Protein AF-A0A9E5QUX0-F1 (afdb_monomer_lite)

Sequence (170 aa):
MNGLIMKHKLLKISNLALCVFVLFPCGLRAQISEGGQPFSWTLPTELRQAQKAALEATRVFLSPPDISVLLQRDAAEGRQNRFAEAIPIQLNLHNAGNWLSLPNGDRLWQLHLIAQKAQSLRPLFDSFDLPTGAKFLPIPRINQYIEVPLRKKTIFTPGVLPLIPCRGMN

Secondary structure (DSSP, 8-state):
-HHHHHHHHHHHHHHHHHHHHHT------PPP------HHHHS-HHHHHHHHHHHHHTEEEEPPP-HHHHHHHHHHTT--------------TTTSSEEEE-TTS-EEEEEEEEETT-S------S---PPTT-EE--EE---S-----SSS------EEEEEE------

Radius of gyration: 26.81 Å; chains: 1; bounding box: 47×90×52 Å

pLDDT: mean 72.8, std 18.02, range [28.61, 91.81]

Structure (mmCIF, N/CA/C/O backbone):
data_AF-A0A9E5QUX0-F1
#
_entry.id   AF-A0A9E5QUX0-F1
#
loop_
_atom_site.group_PDB
_atom_site.id
_atom_site.type_symbol
_atom_site.label_atom_id
_atom_site.label_alt_id
_atom_site.label_comp_id
_atom_site.label_asym_id
_atom_site.label_entity_id
_atom_site.label_seq_id
_atom_site.pdbx_PDB_ins_code
_atom_site.Cartn_x
_atom_site.Cartn_y
_atom_site.Cartn_z
_atom_site.occupancy
_atom_site.B_iso_or_equiv
_atom_site.auth_seq_id
_atom_site.auth_comp_id
_atom_site.auth_asym_id
_atom_site.auth_atom_id
_atom_site.pdbx_PDB_model_num
ATOM 1 N N . MET A 1 1 ? -6.491 77.085 -5.590 1.00 58.03 1 MET A N 1
ATOM 2 C CA . MET A 1 1 ? -6.615 76.268 -4.354 1.00 58.03 1 MET A CA 1
ATOM 3 C C . MET A 1 1 ? -7.523 75.035 -4.501 1.00 58.03 1 MET A C 1
ATOM 5 O O . MET A 1 1 ? -7.237 74.027 -3.871 1.00 58.03 1 MET A O 1
ATOM 9 N N . ASN A 1 2 ? -8.537 75.033 -5.378 1.00 62.00 2 ASN A N 1
ATOM 10 C CA . ASN A 1 2 ? -9.516 73.929 -5.472 1.00 62.00 2 ASN A CA 1
ATOM 11 C C . ASN A 1 2 ? -8.998 72.625 -6.128 1.00 62.00 2 ASN A C 1
ATOM 13 O O . ASN A 1 2 ? -9.469 71.540 -5.796 1.00 62.00 2 ASN A O 1
ATOM 17 N N . GLY A 1 3 ? -7.997 72.698 -7.016 1.00 64.75 3 GLY A N 1
ATOM 18 C CA . GLY A 1 3 ? -7.454 71.523 -7.721 1.00 64.75 3 GLY A CA 1
ATOM 19 C C . GLY A 1 3 ? -6.646 70.554 -6.844 1.00 64.75 3 GLY A C 1
ATOM 20 O O . GLY A 1 3 ? -6.684 69.345 -7.058 1.00 64.75 3 GLY A O 1
ATOM 21 N N . LEU A 1 4 ? -5.953 71.064 -5.822 1.00 65.44 4 LEU A N 1
ATOM 22 C CA . LEU A 1 4 ? -5.140 70.252 -4.901 1.00 65.44 4 LEU A CA 1
ATOM 23 C C . LEU A 1 4 ? -6.020 69.452 -3.922 1.00 65.44 4 LEU A C 1
ATOM 25 O O . LEU A 1 4 ? -5.736 68.295 -3.619 1.00 65.44 4 LEU A O 1
ATOM 29 N N . ILE A 1 5 ? -7.149 70.038 -3.511 1.00 67.94 5 ILE A N 1
ATOM 30 C CA . ILE A 1 5 ? -8.149 69.407 -2.639 1.00 67.94 5 ILE A CA 1
ATOM 31 C C . ILE A 1 5 ? -8.871 68.261 -3.372 1.00 67.94 5 ILE A C 1
ATOM 33 O O . ILE A 1 5 ? -9.106 67.207 -2.779 1.00 67.94 5 ILE A O 1
ATOM 37 N N . MET A 1 6 ? -9.169 68.417 -4.669 1.00 67.56 6 MET A N 1
ATOM 38 C CA . MET A 1 6 ? -9.767 67.348 -5.486 1.00 67.56 6 MET A CA 1
ATOM 39 C C . MET A 1 6 ? -8.838 66.139 -5.655 1.00 67.56 6 MET A C 1
ATOM 41 O O . MET A 1 6 ? -9.288 65.009 -5.475 1.00 67.56 6 MET A O 1
ATOM 45 N N . LYS A 1 7 ? -7.539 66.353 -5.912 1.00 71.56 7 LYS A N 1
ATOM 46 C CA . LYS A 1 7 ? -6.555 65.258 -6.033 1.00 71.56 7 LYS A CA 1
ATOM 47 C C . LYS A 1 7 ? -6.415 64.452 -4.738 1.00 71.56 7 LYS A C 1
ATOM 49 O O . LYS A 1 7 ? -6.379 63.227 -4.788 1.00 71.56 7 LYS A O 1
ATOM 54 N N . HIS A 1 8 ? -6.422 65.113 -3.578 1.00 69.56 8 HIS A N 1
ATOM 55 C CA . HIS A 1 8 ? -6.397 64.426 -2.281 1.00 69.56 8 HIS A CA 1
ATOM 56 C C . HIS A 1 8 ? -7.658 63.596 -2.010 1.00 69.56 8 HIS A C 1
ATOM 58 O O . HIS A 1 8 ? -7.558 62.518 -1.426 1.00 69.56 8 HIS A O 1
ATOM 64 N N . LYS A 1 9 ? -8.841 64.069 -2.425 1.00 72.88 9 LYS A N 1
ATOM 65 C CA . LYS A 1 9 ? -10.091 63.300 -2.301 1.00 72.88 9 LYS A CA 1
ATOM 66 C C . LYS A 1 9 ? -10.100 62.089 -3.238 1.00 72.88 9 LYS A C 1
ATOM 68 O O . LYS A 1 9 ? -10.434 60.998 -2.791 1.00 72.88 9 LYS A O 1
ATOM 73 N N . LEU A 1 10 ? -9.653 62.257 -4.484 1.00 72.44 10 LEU A N 1
ATOM 74 C CA . LEU A 1 10 ? -9.512 61.170 -5.461 1.00 72.44 10 LEU A CA 1
ATOM 75 C C . LEU A 1 10 ? -8.515 60.100 -4.994 1.00 72.44 10 LEU A C 1
ATOM 77 O O . LEU A 1 10 ? -8.819 58.914 -5.073 1.00 72.44 10 LEU A O 1
ATOM 81 N N . LEU A 1 11 ? -7.374 60.504 -4.423 1.00 76.12 11 LEU A N 1
ATOM 82 C CA . LEU A 1 11 ? -6.384 59.574 -3.871 1.00 76.12 11 LEU A CA 1
ATOM 83 C C . LEU A 1 11 ? -6.941 58.786 -2.673 1.00 76.12 11 LEU A C 1
ATOM 85 O O . LEU A 1 11 ? -6.722 57.585 -2.567 1.00 76.12 11 LEU A O 1
ATOM 89 N N . LYS A 1 12 ? -7.715 59.435 -1.792 1.00 76.88 12 LYS A N 1
ATOM 90 C CA . LYS A 1 12 ? -8.369 58.762 -0.656 1.00 76.88 12 LYS A CA 1
ATOM 91 C C . LYS A 1 12 ? -9.453 57.781 -1.105 1.00 76.88 12 LYS A C 1
ATOM 93 O O . LYS A 1 12 ? -9.531 56.695 -0.544 1.00 76.88 12 LYS A O 1
ATOM 98 N N . ILE A 1 13 ? -10.252 58.134 -2.114 1.00 80.44 13 ILE A N 1
ATOM 99 C CA . ILE A 1 13 ? -11.273 57.243 -2.690 1.00 80.44 13 ILE A CA 1
ATOM 100 C C . ILE A 1 13 ? -10.608 56.050 -3.387 1.00 80.44 13 ILE A C 1
ATOM 102 O O . ILE A 1 13 ? -11.038 54.919 -3.189 1.00 80.44 13 ILE A O 1
ATOM 106 N N . SER A 1 14 ? -9.519 56.281 -4.127 1.00 78.75 14 SER A N 1
ATOM 107 C CA . SER A 1 14 ? -8.721 55.219 -4.752 1.00 78.75 14 SER A CA 1
ATOM 108 C C . SER A 1 14 ? -8.113 54.273 -3.714 1.00 78.75 14 SER A C 1
ATOM 110 O O . SER A 1 14 ? -8.181 53.059 -3.880 1.00 78.75 14 SER A O 1
ATOM 112 N N . ASN A 1 15 ? -7.557 54.808 -2.623 1.00 77.94 15 ASN A N 1
ATOM 113 C CA . ASN A 1 15 ? -7.003 53.994 -1.540 1.00 77.94 15 ASN A CA 1
ATOM 114 C C . ASN A 1 15 ? -8.098 53.216 -0.799 1.00 77.94 15 ASN A C 1
ATOM 116 O O . ASN A 1 15 ? -7.885 52.063 -0.441 1.00 77.94 15 ASN A O 1
ATOM 120 N N . LEU A 1 16 ? -9.281 53.808 -0.607 1.00 80.56 16 LEU A N 1
ATOM 121 C CA . LEU A 1 16 ? -10.420 53.121 -0.001 1.00 80.56 16 LEU A CA 1
ATOM 122 C C . LEU A 1 16 ? -10.937 51.989 -0.903 1.00 80.56 16 LEU A C 1
ATOM 124 O O . LEU A 1 16 ? -11.183 50.891 -0.412 1.00 80.56 16 LEU A O 1
ATOM 128 N N . ALA A 1 17 ? -11.035 52.221 -2.215 1.00 82.12 17 ALA A N 1
ATOM 129 C CA . ALA A 1 17 ? -11.414 51.200 -3.190 1.00 82.12 17 ALA A CA 1
ATOM 130 C C . ALA A 1 17 ? -10.391 50.052 -3.249 1.00 82.12 17 ALA A C 1
ATOM 132 O O . ALA A 1 17 ? -10.777 48.885 -3.289 1.00 82.12 17 ALA A O 1
ATOM 133 N N . LEU A 1 18 ? -9.093 50.370 -3.172 1.00 79.44 18 LEU A N 1
ATOM 134 C CA . LEU A 1 18 ? -8.024 49.376 -3.093 1.00 79.44 18 LEU A CA 1
ATOM 135 C C . LEU A 1 18 ? -8.117 48.545 -1.802 1.00 79.44 18 LEU A C 1
ATOM 137 O O . LEU A 1 18 ? -8.006 47.324 -1.861 1.00 79.44 18 LEU A O 1
ATOM 141 N N . CYS A 1 19 ? -8.390 49.172 -0.653 1.00 79.31 19 CYS A N 1
ATOM 142 C CA . CYS A 1 19 ? -8.604 48.455 0.607 1.00 79.31 19 CYS A CA 1
ATOM 143 C C . CYS A 1 19 ? -9.816 47.516 0.540 1.00 79.31 19 CYS A C 1
ATOM 145 O O . CYS A 1 19 ? -9.734 46.388 1.016 1.00 79.31 19 CYS A O 1
ATOM 147 N N . VAL A 1 20 ? -10.921 47.941 -0.079 1.00 78.00 20 VAL A N 1
ATOM 148 C CA . VAL A 1 20 ? -12.118 47.096 -0.245 1.00 78.00 20 VAL A CA 1
ATOM 149 C C . VAL A 1 20 ? -11.844 45.912 -1.181 1.00 78.00 20 VAL A C 1
ATOM 151 O O . VAL A 1 20 ? -12.302 44.808 -0.901 1.00 78.00 20 VAL A O 1
ATOM 154 N N . PHE A 1 21 ? -11.048 46.102 -2.237 1.00 76.62 21 PHE A N 1
ATOM 155 C CA . PHE A 1 21 ? -10.639 45.024 -3.146 1.00 76.62 21 PHE A CA 1
ATOM 156 C C . PHE A 1 21 ? -9.698 44.007 -2.477 1.00 76.62 21 PHE A C 1
ATOM 158 O O . PHE A 1 21 ? -9.843 42.804 -2.678 1.00 76.62 21 PHE A O 1
ATOM 165 N N . VAL A 1 22 ? -8.768 44.469 -1.633 1.00 76.88 22 VAL A N 1
ATOM 166 C CA . VAL A 1 22 ? -7.856 43.596 -0.868 1.00 76.88 22 VAL A CA 1
ATOM 167 C C . VAL A 1 22 ? -8.590 42.829 0.242 1.00 76.88 22 VAL A C 1
ATOM 169 O O . VAL A 1 22 ? -8.204 41.712 0.578 1.00 76.88 22 VAL A O 1
ATOM 172 N N . LEU A 1 23 ? -9.666 43.395 0.794 1.00 71.88 23 LEU A N 1
ATOM 173 C CA . LEU A 1 23 ? -10.446 42.809 1.890 1.00 71.88 23 LEU A CA 1
ATOM 174 C C . LEU A 1 23 ? -11.650 41.974 1.424 1.00 71.88 23 LEU A C 1
ATOM 176 O O . LEU A 1 23 ? -12.516 41.670 2.244 1.00 71.88 23 LEU A O 1
ATOM 180 N N . PHE A 1 24 ? -11.715 41.561 0.152 1.00 71.94 24 PHE A N 1
ATOM 181 C CA . PHE A 1 24 ? -12.793 40.709 -0.368 1.00 71.94 24 PHE A CA 1
ATOM 182 C C . PHE A 1 24 ? -12.368 39.232 -0.545 1.00 71.94 24 PHE A C 1
ATOM 184 O O . PHE A 1 24 ? -12.267 38.752 -1.675 1.00 71.94 24 PHE A O 1
ATOM 191 N N . PRO A 1 25 ? -12.133 38.446 0.530 1.00 67.81 25 PRO A N 1
ATOM 192 C CA . PRO A 1 25 ? -11.906 37.011 0.419 1.00 67.81 25 PRO A CA 1
ATOM 193 C C . PRO A 1 25 ? -13.255 36.272 0.405 1.00 67.81 25 PRO A C 1
ATOM 195 O O . PRO A 1 25 ? -13.593 35.549 1.341 1.00 67.81 25 PRO A O 1
ATOM 198 N N . CYS A 1 26 ? -14.072 36.461 -0.633 1.00 63.84 26 CYS A N 1
ATOM 199 C CA . CYS A 1 26 ? -15.328 35.720 -0.753 1.00 63.84 26 CYS A CA 1
ATOM 200 C C . CYS A 1 26 ? -15.081 34.404 -1.508 1.00 63.84 26 CYS A C 1
ATOM 202 O O . CYS A 1 26 ? -14.942 34.397 -2.728 1.00 63.84 26 CYS A O 1
ATOM 204 N N . GLY A 1 27 ? -15.006 33.287 -0.777 1.00 66.69 27 GLY A N 1
ATOM 205 C CA . GLY A 1 27 ? -15.118 31.948 -1.373 1.00 66.69 27 GLY A CA 1
ATOM 206 C C . GLY A 1 27 ? -13.851 31.093 -1.444 1.00 66.69 27 GLY A C 1
ATOM 207 O O . GLY A 1 27 ? -13.861 30.084 -2.148 1.00 66.69 27 GLY A O 1
ATOM 208 N N . LEU A 1 28 ? -12.783 31.414 -0.706 1.00 69.94 28 LEU A N 1
ATOM 209 C CA . LEU A 1 28 ? -11.637 30.503 -0.590 1.00 69.94 28 LEU A CA 1
ATOM 210 C C . LEU A 1 28 ? -12.029 29.271 0.237 1.00 69.94 28 LEU A C 1
ATOM 212 O O . LEU A 1 28 ? -11.895 29.240 1.459 1.00 69.94 28 LEU A O 1
ATOM 216 N N . ARG A 1 29 ? -12.521 28.230 -0.437 1.00 75.81 29 ARG A N 1
ATOM 217 C CA . ARG A 1 29 ? -12.570 26.888 0.140 1.00 75.81 29 ARG A CA 1
ATOM 218 C C . ARG A 1 29 ? -11.140 26.365 0.212 1.00 75.81 29 ARG A C 1
ATOM 220 O O . ARG A 1 29 ? -10.559 25.997 -0.804 1.00 75.81 29 ARG A O 1
ATOM 227 N N . ALA A 1 30 ? -10.567 26.372 1.411 1.00 77.06 30 ALA A N 1
ATOM 228 C CA . ALA A 1 30 ? -9.346 25.629 1.674 1.00 77.06 30 ALA A CA 1
ATOM 229 C C . ALA A 1 30 ? -9.600 24.133 1.435 1.00 77.06 30 ALA A C 1
ATOM 231 O O . ALA A 1 30 ? -10.721 23.644 1.607 1.00 77.06 30 ALA A O 1
ATOM 232 N N . GLN A 1 31 ? -8.558 23.409 1.029 1.00 70.75 31 GLN A N 1
ATOM 233 C CA . GLN A 1 31 ? -8.630 21.960 0.891 1.00 70.75 31 GLN A CA 1
ATOM 234 C C . GLN A 1 31 ? -9.036 21.341 2.237 1.00 70.75 31 GLN A C 1
ATOM 236 O O . GLN A 1 31 ? -8.398 21.604 3.257 1.00 70.75 31 GLN A O 1
ATOM 241 N N . ILE A 1 32 ? -10.094 20.523 2.236 1.00 72.19 32 ILE A N 1
ATOM 242 C CA . ILE A 1 32 ? -10.502 19.750 3.413 1.00 72.19 32 ILE A CA 1
ATOM 243 C C . ILE A 1 32 ? -9.363 18.781 3.742 1.00 72.19 32 ILE A C 1
ATOM 245 O O . ILE A 1 32 ? -8.965 17.972 2.903 1.00 72.19 32 ILE A O 1
ATOM 249 N N . SER A 1 33 ? -8.823 18.888 4.954 1.00 75.94 33 SER A N 1
ATOM 250 C CA . SER A 1 33 ? -7.889 17.907 5.499 1.00 75.94 33 SER A CA 1
ATOM 251 C C . SER A 1 33 ? -8.682 16.910 6.334 1.00 75.94 33 SER A C 1
ATOM 253 O O . SER A 1 33 ? -9.193 17.264 7.393 1.00 75.94 33 SER A O 1
ATOM 255 N N . GLU A 1 34 ? -8.780 15.667 5.863 1.00 68.00 34 GLU A N 1
ATOM 256 C CA . GLU A 1 34 ? -9.495 14.580 6.555 1.00 68.00 34 GLU A CA 1
ATOM 257 C C . GLU A 1 34 ? -8.755 14.063 7.805 1.00 68.00 34 GLU A C 1
ATOM 259 O O . GLU A 1 34 ? -9.289 13.252 8.563 1.00 68.00 34 GLU A O 1
ATOM 264 N N . GLY A 1 35 ? -7.539 14.566 8.065 1.00 68.94 35 GLY A N 1
ATOM 265 C CA . GLY A 1 35 ? -6.751 14.250 9.254 1.00 68.94 35 GLY A CA 1
ATOM 266 C C . GLY A 1 35 ? -6.672 12.747 9.557 1.00 68.94 35 GLY A C 1
ATOM 267 O O . GLY A 1 35 ? -6.687 11.899 8.667 1.00 68.94 35 GLY A O 1
ATOM 268 N N . GLY A 1 36 ? -6.590 12.420 10.846 1.00 69.75 36 GLY A N 1
ATOM 269 C CA . GLY A 1 36 ? -6.629 11.044 11.335 1.00 69.75 36 GLY A CA 1
ATOM 270 C C . GLY A 1 36 ? -5.254 10.450 11.636 1.00 69.75 36 GLY A C 1
ATOM 271 O O . GLY A 1 36 ? -4.260 10.707 10.962 1.00 69.75 36 GLY A O 1
ATOM 272 N N . GLN A 1 37 ? -5.208 9.642 12.693 1.00 75.25 37 GLN A N 1
ATOM 273 C CA . GLN A 1 37 ? -4.053 8.822 13.033 1.00 75.25 37 GLN A CA 1
ATOM 274 C C . GLN A 1 37 ? -4.335 7.368 12.653 1.00 75.25 37 GLN A C 1
ATOM 276 O O . GLN A 1 37 ? -5.484 6.921 12.736 1.00 75.25 37 GLN A O 1
ATOM 281 N N . PRO A 1 38 ? -3.304 6.604 12.272 1.00 76.69 38 PRO A N 1
ATOM 282 C CA . PRO A 1 38 ? -3.403 5.165 12.144 1.00 76.69 38 PRO A CA 1
ATOM 283 C C . PRO A 1 38 ? -4.054 4.502 13.347 1.00 76.69 38 PRO A C 1
ATOM 285 O O . PRO A 1 38 ? -3.573 4.621 14.473 1.00 76.69 38 PRO A O 1
ATOM 288 N N . PHE A 1 39 ? -5.079 3.696 13.089 1.00 77.56 39 PHE A N 1
ATOM 289 C CA . PHE A 1 39 ? -5.735 2.915 14.135 1.00 77.56 39 PHE A CA 1
ATOM 290 C C . PHE A 1 39 ? -4.762 1.971 14.856 1.00 77.56 39 PHE A C 1
ATOM 292 O O . PHE A 1 39 ? -4.884 1.715 16.046 1.00 77.56 39 PHE A O 1
ATOM 299 N N . SER A 1 40 ? -3.709 1.518 14.169 1.00 74.44 40 SER A N 1
ATOM 300 C CA . SER A 1 40 ? -2.633 0.737 14.783 1.00 74.44 40 SER A CA 1
ATOM 301 C C . SER A 1 40 ? -1.956 1.426 15.976 1.00 74.44 40 SER A C 1
ATOM 303 O O . SER A 1 40 ? -1.395 0.744 16.830 1.00 74.44 40 SER A O 1
ATOM 305 N N . TRP A 1 41 ? -1.963 2.762 16.039 1.00 79.00 41 TRP A N 1
ATOM 306 C CA . TRP A 1 41 ? -1.304 3.516 17.112 1.00 79.00 41 TRP A CA 1
ATOM 307 C C . TRP A 1 41 ? -2.131 3.557 18.397 1.00 79.00 41 TRP A C 1
ATOM 309 O O . TRP A 1 41 ? -1.562 3.682 19.480 1.00 79.00 41 TRP A O 1
ATOM 319 N N . THR A 1 42 ? -3.449 3.391 18.292 1.00 83.38 42 THR A N 1
ATOM 320 C CA . THR A 1 42 ? -4.374 3.403 19.431 1.00 83.38 42 THR A CA 1
ATOM 321 C C . THR A 1 42 ? -4.645 2.008 19.997 1.00 83.38 42 THR A C 1
ATOM 323 O O . THR A 1 42 ? -5.344 1.884 20.999 1.00 83.38 42 THR A O 1
ATOM 326 N N . LEU A 1 43 ? -4.076 0.951 19.401 1.00 84.81 43 LEU A N 1
ATOM 327 C CA . LEU A 1 43 ? -4.263 -0.422 19.873 1.00 84.81 43 LEU A CA 1
ATOM 328 C C . LEU A 1 43 ? -3.697 -0.631 21.289 1.00 84.81 43 LEU A C 1
ATOM 330 O O . LEU A 1 43 ? -2.593 -0.140 21.570 1.00 84.81 43 LEU A O 1
ATOM 334 N N . PRO A 1 44 ? -4.380 -1.424 22.141 1.00 87.25 44 PRO A N 1
ATOM 335 C CA . PRO A 1 44 ? -3.827 -1.934 23.394 1.00 87.25 44 PRO A CA 1
ATOM 336 C C . PRO A 1 44 ? -2.483 -2.643 23.190 1.00 87.25 44 PRO A C 1
ATOM 338 O O . PRO A 1 44 ? -2.224 -3.212 22.127 1.00 87.25 44 PRO A O 1
ATOM 341 N N . THR A 1 45 ? -1.629 -2.634 24.215 1.00 86.44 45 THR A N 1
ATOM 342 C CA . THR A 1 45 ? -0.242 -3.129 24.139 1.00 86.44 45 THR A CA 1
ATOM 343 C C . THR A 1 45 ? -0.139 -4.568 23.629 1.00 86.44 45 THR A C 1
ATOM 345 O O . THR A 1 45 ? 0.695 -4.842 22.769 1.00 86.44 45 THR A O 1
ATOM 348 N N . GLU A 1 46 ? -1.005 -5.466 24.098 1.00 84.75 46 GLU A N 1
ATOM 349 C CA . GLU A 1 46 ? -1.008 -6.881 23.699 1.00 84.75 46 GLU A CA 1
ATOM 350 C C . GL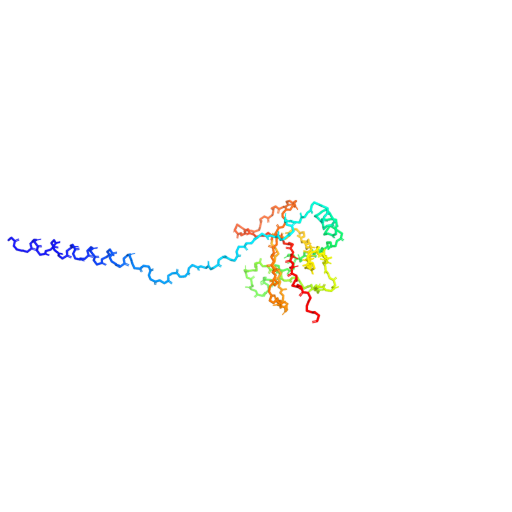U A 1 46 ? -1.325 -7.053 22.206 1.00 84.75 46 GLU A C 1
ATOM 352 O O . GLU A 1 46 ? -0.555 -7.665 21.463 1.00 84.75 46 GLU A O 1
ATOM 357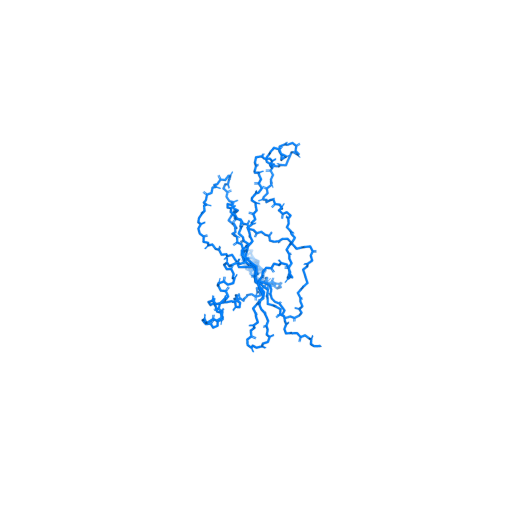 N N . LEU A 1 47 ? -2.404 -6.416 21.731 1.00 84.69 47 LEU A N 1
ATOM 358 C CA . LEU A 1 47 ? -2.782 -6.433 20.315 1.00 84.69 47 LEU A CA 1
ATOM 359 C C . LEU A 1 47 ? -1.710 -5.786 19.439 1.00 84.69 47 LEU A C 1
ATOM 361 O O . LEU A 1 47 ? -1.441 -6.269 18.343 1.00 84.69 47 LEU A O 1
ATOM 365 N N . ARG A 1 48 ? -1.051 -4.730 19.923 1.00 85.25 48 ARG A N 1
ATOM 366 C CA . ARG A 1 48 ? 0.047 -4.068 19.209 1.00 85.25 48 ARG A CA 1
ATOM 367 C C . ARG A 1 48 ? 1.273 -4.973 19.057 1.00 85.25 48 ARG A C 1
ATOM 369 O O . ARG A 1 48 ? 1.936 -4.925 18.021 1.00 85.25 48 ARG A O 1
ATOM 376 N N . GLN A 1 49 ? 1.596 -5.791 20.059 1.00 84.31 49 GLN A N 1
ATOM 377 C CA . GLN A 1 49 ? 2.700 -6.754 19.972 1.00 84.31 49 GLN A CA 1
ATOM 378 C C . GLN A 1 49 ? 2.381 -7.878 18.982 1.00 84.31 49 GLN A C 1
ATOM 380 O O . GLN A 1 49 ? 3.194 -8.143 18.093 1.00 84.31 49 GLN A O 1
ATOM 385 N N . ALA A 1 50 ? 1.185 -8.467 19.078 1.00 83.00 50 ALA A N 1
ATOM 386 C CA . ALA A 1 50 ? 0.718 -9.489 18.141 1.00 83.00 50 ALA A CA 1
ATOM 387 C C . ALA A 1 50 ? 0.680 -8.955 16.699 1.00 83.00 50 ALA A C 1
ATOM 389 O O . ALA A 1 50 ? 1.208 -9.579 15.779 1.00 83.00 50 ALA A O 1
ATOM 390 N N . GLN A 1 51 ? 0.152 -7.743 16.519 1.00 84.75 51 GLN A N 1
ATOM 391 C CA . GLN A 1 51 ? 0.161 -7.025 15.249 1.00 84.75 51 GLN A CA 1
ATOM 392 C C . GLN A 1 51 ? 1.580 -6.839 14.707 1.00 84.75 51 GLN A C 1
ATOM 394 O O . GLN A 1 51 ? 1.831 -7.107 13.533 1.00 84.75 51 GLN A O 1
ATOM 399 N N . LYS A 1 52 ? 2.513 -6.355 15.538 1.00 84.19 52 LYS A N 1
ATOM 400 C CA . LYS A 1 52 ? 3.902 -6.140 15.122 1.00 84.19 52 LYS A CA 1
ATOM 401 C C . LYS A 1 52 ? 4.527 -7.453 14.658 1.00 84.19 52 LYS A C 1
ATOM 403 O O . LYS A 1 52 ? 5.128 -7.465 13.593 1.00 84.19 52 LYS A O 1
ATOM 408 N N . ALA A 1 53 ? 4.357 -8.539 15.408 1.00 84.06 53 ALA A N 1
ATOM 409 C CA . ALA A 1 53 ? 4.879 -9.851 15.035 1.00 84.06 53 ALA A CA 1
ATOM 410 C C . ALA A 1 53 ? 4.291 -10.351 13.703 1.00 84.06 53 ALA A C 1
ATOM 412 O O . ALA A 1 53 ? 5.045 -10.751 12.816 1.00 84.06 53 ALA A O 1
ATOM 413 N N . ALA A 1 54 ? 2.971 -10.246 13.517 1.00 84.25 54 ALA A N 1
ATOM 414 C CA . ALA A 1 54 ? 2.312 -10.626 12.268 1.00 84.25 54 ALA A CA 1
ATOM 415 C C . ALA A 1 54 ? 2.832 -9.808 11.070 1.00 84.25 54 ALA A C 1
ATOM 417 O O . ALA A 1 54 ? 3.151 -10.359 10.017 1.00 84.25 54 ALA A O 1
ATOM 418 N N . LEU A 1 55 ? 2.998 -8.493 11.244 1.00 81.69 55 LEU A N 1
ATOM 419 C CA . LEU A 1 55 ? 3.492 -7.590 10.200 1.00 81.69 55 LEU A CA 1
ATOM 420 C C . LEU A 1 55 ? 4.955 -7.857 9.804 1.00 81.69 55 LEU A C 1
ATOM 422 O O . LEU A 1 55 ? 5.364 -7.565 8.679 1.00 81.69 55 LEU A O 1
ATOM 426 N N . GLU A 1 56 ? 5.763 -8.361 10.733 1.00 83.31 56 GLU A N 1
ATOM 427 C CA . GLU A 1 56 ? 7.147 -8.768 10.476 1.00 83.31 56 GLU A CA 1
ATOM 428 C C . GLU A 1 56 ? 7.203 -10.094 9.704 1.00 83.31 56 GLU A C 1
ATOM 430 O O . GLU A 1 56 ? 8.071 -10.249 8.843 1.00 83.31 56 GLU A O 1
ATOM 435 N N . ALA A 1 57 ? 6.264 -11.006 9.976 1.00 83.12 57 ALA A N 1
ATOM 436 C CA . ALA A 1 57 ? 6.177 -12.321 9.344 1.00 83.12 57 ALA A CA 1
ATOM 437 C C . ALA A 1 57 ? 5.648 -12.277 7.899 1.00 83.12 57 ALA A C 1
ATOM 439 O O . ALA A 1 57 ? 6.084 -13.067 7.068 1.00 83.12 57 ALA A O 1
ATOM 440 N N . THR A 1 58 ? 4.748 -11.347 7.565 1.00 85.25 58 THR A N 1
ATOM 441 C CA . THR A 1 58 ? 4.112 -11.270 6.231 1.00 85.25 58 THR A CA 1
ATOM 442 C C . THR A 1 58 ? 4.645 -10.127 5.369 1.00 85.25 58 THR A C 1
ATOM 444 O O . THR A 1 58 ? 3.892 -9.444 4.662 1.00 85.25 58 THR A O 1
ATOM 447 N N . ARG A 1 59 ? 5.944 -9.850 5.466 1.00 85.81 59 ARG A N 1
ATOM 448 C CA . ARG A 1 59 ? 6.592 -8.863 4.601 1.00 85.81 59 ARG A CA 1
ATOM 449 C C . ARG A 1 59 ? 6.597 -9.341 3.160 1.00 85.81 59 ARG A C 1
ATOM 451 O O . ARG A 1 59 ? 7.039 -10.449 2.873 1.00 85.81 59 ARG A O 1
ATOM 458 N N . VAL A 1 60 ? 6.199 -8.458 2.256 1.00 86.25 60 VAL A N 1
ATOM 459 C CA . VAL A 1 60 ? 6.339 -8.682 0.820 1.00 86.25 60 VAL A CA 1
ATOM 460 C C . VAL A 1 60 ? 7.525 -7.870 0.323 1.00 86.25 60 VAL A C 1
ATOM 462 O O . VAL A 1 60 ? 7.533 -6.640 0.412 1.00 86.25 60 VAL A O 1
ATOM 465 N N . PHE A 1 61 ? 8.539 -8.564 -0.185 1.00 87.62 61 PHE A N 1
ATOM 466 C CA . PHE A 1 61 ? 9.724 -7.944 -0.763 1.00 87.62 61 PHE A CA 1
ATOM 467 C C . PHE A 1 61 ? 9.496 -7.676 -2.248 1.00 87.62 61 PHE A C 1
ATOM 469 O O . PHE A 1 61 ? 9.167 -8.583 -3.008 1.00 87.62 61 PHE A O 1
ATOM 476 N N . LEU A 1 62 ? 9.675 -6.423 -2.652 1.00 83.50 62 LEU A N 1
ATOM 477 C CA . LEU A 1 62 ? 9.596 -5.994 -4.039 1.00 83.50 62 LEU A CA 1
ATOM 478 C C . LEU A 1 62 ? 10.993 -6.025 -4.655 1.00 83.50 62 LEU A C 1
ATOM 480 O O . LEU A 1 62 ? 11.938 -5.448 -4.109 1.00 83.50 62 LEU A O 1
ATOM 484 N N . SER A 1 63 ? 11.111 -6.679 -5.807 1.00 83.44 63 SER A N 1
ATOM 485 C CA . SER A 1 63 ? 12.341 -6.677 -6.590 1.00 83.44 63 SER A CA 1
ATOM 486 C C . SER A 1 63 ? 12.534 -5.303 -7.237 1.00 83.44 63 SER A C 1
ATOM 488 O O . SER A 1 63 ? 11.632 -4.838 -7.937 1.00 83.44 63 SER A O 1
ATOM 490 N N . PRO A 1 64 ? 13.677 -4.628 -7.022 1.00 81.19 64 PRO A N 1
ATOM 491 C CA . PRO A 1 64 ? 13.949 -3.370 -7.698 1.00 81.19 64 PRO A CA 1
ATOM 492 C C . PRO A 1 64 ? 14.120 -3.612 -9.208 1.00 81.19 64 PRO A C 1
ATOM 494 O O . PRO A 1 64 ? 14.694 -4.631 -9.598 1.00 81.19 64 PRO A O 1
ATOM 497 N N . PRO A 1 65 ? 13.654 -2.688 -10.064 1.00 82.31 65 PRO A N 1
ATOM 498 C CA . PRO A 1 65 ? 13.885 -2.781 -11.497 1.00 82.31 65 PRO A CA 1
ATOM 499 C C . PRO A 1 65 ? 15.361 -2.524 -11.826 1.00 82.31 65 PRO A C 1
ATOM 501 O O . PRO A 1 65 ? 16.062 -1.807 -11.105 1.00 82.31 65 PRO A O 1
ATOM 504 N N . ASP A 1 66 ? 15.826 -3.074 -12.947 1.00 87.06 66 ASP A N 1
ATOM 505 C CA . ASP A 1 66 ? 17.172 -2.803 -13.447 1.00 87.06 66 ASP A CA 1
ATOM 506 C C . ASP A 1 66 ? 17.243 -1.398 -14.059 1.00 87.06 66 ASP A C 1
ATOM 508 O O . ASP A 1 66 ? 16.740 -1.131 -15.152 1.00 87.06 66 ASP A O 1
ATOM 512 N N . ILE A 1 67 ? 17.897 -0.490 -13.337 1.00 85.50 67 ILE A N 1
ATOM 513 C CA . ILE A 1 67 ? 18.044 0.910 -13.739 1.00 85.50 67 ILE A CA 1
ATOM 514 C C . ILE A 1 67 ? 18.816 1.047 -15.056 1.00 85.50 67 ILE A C 1
ATOM 516 O O . ILE A 1 67 ? 18.515 1.947 -15.838 1.00 85.50 67 ILE A O 1
ATOM 520 N N . SER A 1 68 ? 19.783 0.167 -15.332 1.00 87.88 68 SER A N 1
ATOM 521 C CA . SER A 1 68 ? 20.581 0.245 -16.561 1.00 87.88 68 SER A CA 1
ATOM 522 C C . SER A 1 68 ? 19.724 -0.024 -17.801 1.00 87.88 68 SER A C 1
ATOM 524 O O . SER A 1 68 ? 19.771 0.741 -18.767 1.00 87.88 68 SER A O 1
ATOM 526 N N . VAL A 1 69 ? 18.849 -1.030 -17.719 1.00 89.06 69 VAL A N 1
ATOM 527 C CA . VAL A 1 69 ? 17.880 -1.370 -18.770 1.00 89.06 69 VAL A CA 1
ATOM 528 C C . VAL A 1 69 ? 16.877 -0.236 -18.972 1.00 89.06 69 VAL A C 1
ATOM 530 O O . VAL A 1 69 ? 16.566 0.121 -20.111 1.00 89.06 69 VAL A O 1
ATOM 533 N N . LEU A 1 70 ? 16.394 0.372 -17.883 1.00 86.88 70 LEU A N 1
ATOM 534 C CA . LEU A 1 70 ? 15.471 1.507 -17.964 1.00 86.88 70 LEU A CA 1
ATOM 535 C C . LEU A 1 70 ? 16.105 2.714 -18.661 1.00 86.88 70 LEU A C 1
ATOM 537 O O . LEU A 1 70 ? 15.469 3.302 -19.532 1.00 86.88 70 LEU A O 1
ATOM 541 N N . LEU A 1 71 ? 17.357 3.048 -18.335 1.00 88.44 71 LEU A N 1
ATOM 542 C CA . LEU A 1 71 ? 18.079 4.154 -18.970 1.00 88.44 71 LEU A CA 1
ATOM 543 C C . LEU A 1 71 ? 18.329 3.905 -20.462 1.00 88.44 71 LEU A C 1
ATOM 545 O O . LEU A 1 71 ? 18.210 4.830 -21.264 1.00 88.44 71 LEU A O 1
ATOM 549 N N . GLN A 1 72 ? 18.647 2.666 -20.848 1.00 90.56 72 GLN A N 1
ATOM 550 C CA . GLN A 1 72 ? 18.823 2.310 -22.256 1.00 90.56 72 GLN A CA 1
ATOM 551 C C . GLN A 1 72 ? 17.507 2.434 -23.036 1.00 90.56 72 GLN A C 1
ATOM 553 O O . GLN A 1 72 ? 17.497 3.001 -24.130 1.00 90.56 72 GLN A O 1
ATOM 558 N N . ARG A 1 73 ? 16.394 1.951 -22.465 1.00 88.00 73 ARG A N 1
ATOM 559 C CA . ARG A 1 73 ? 15.053 2.115 -23.047 1.00 88.00 73 ARG A CA 1
ATOM 560 C C . ARG A 1 73 ? 14.688 3.592 -23.180 1.00 88.00 73 ARG A C 1
ATOM 562 O O . ARG A 1 73 ? 14.241 4.015 -24.238 1.00 88.00 73 ARG A O 1
ATOM 569 N N . ASP A 1 74 ? 14.923 4.373 -22.132 1.00 89.69 74 ASP A N 1
ATOM 570 C CA . ASP A 1 74 ? 14.656 5.810 -22.113 1.00 89.69 74 ASP A CA 1
ATOM 571 C C . ASP A 1 74 ? 15.445 6.555 -23.198 1.00 89.69 74 ASP A C 1
ATOM 573 O O . ASP A 1 74 ? 14.883 7.394 -23.902 1.00 89.69 74 ASP A O 1
ATOM 577 N N . ALA A 1 75 ? 16.716 6.201 -23.405 1.00 90.19 75 ALA A N 1
ATOM 578 C CA . ALA A 1 75 ? 17.527 6.759 -24.484 1.00 90.19 75 ALA A CA 1
ATOM 579 C C . ALA A 1 75 ? 16.992 6.381 -25.878 1.00 90.19 75 ALA A C 1
ATOM 581 O O . ALA A 1 75 ? 16.948 7.237 -26.759 1.00 90.19 75 ALA A O 1
ATOM 582 N N . ALA A 1 76 ? 16.560 5.130 -26.071 1.00 91.81 76 ALA A N 1
ATOM 583 C CA . ALA A 1 76 ? 16.013 4.651 -27.342 1.00 91.81 76 ALA A CA 1
ATOM 584 C C . ALA A 1 76 ? 14.640 5.266 -27.676 1.00 91.81 76 ALA A C 1
ATOM 586 O O . ALA A 1 76 ? 14.360 5.566 -28.833 1.00 91.81 76 ALA A O 1
ATOM 587 N N . GLU A 1 77 ? 13.797 5.483 -26.665 1.00 91.44 77 GLU A N 1
ATOM 588 C CA . GLU A 1 77 ? 12.455 6.068 -26.803 1.00 91.44 77 GLU A CA 1
ATOM 589 C C . GLU A 1 77 ? 12.459 7.609 -26.733 1.00 91.44 77 GLU A C 1
ATOM 591 O O . GLU A 1 77 ? 11.406 8.239 -26.835 1.00 91.44 77 GLU A O 1
ATOM 596 N N . GLY A 1 78 ? 13.621 8.241 -26.524 1.00 88.62 78 GLY A N 1
ATOM 597 C CA . GLY A 1 78 ? 13.738 9.695 -26.354 1.00 88.62 78 GLY A CA 1
ATOM 598 C C . GLY A 1 78 ? 13.102 10.225 -25.060 1.00 88.62 78 GLY A C 1
ATOM 599 O O . GLY A 1 78 ? 12.795 11.415 -24.950 1.00 88.62 78 GLY A O 1
ATOM 600 N N . ARG A 1 79 ? 12.889 9.363 -24.061 1.00 82.88 79 ARG A N 1
ATOM 601 C CA . ARG A 1 79 ? 12.260 9.706 -22.784 1.00 82.88 79 ARG A CA 1
ATOM 602 C C . ARG A 1 79 ? 13.313 10.223 -21.807 1.00 82.88 79 ARG A C 1
ATOM 604 O O . ARG A 1 79 ? 14.189 9.490 -21.382 1.00 82.88 79 ARG A O 1
ATOM 611 N N . GLN A 1 80 ? 13.217 11.487 -21.399 1.00 73.69 80 GLN A N 1
ATOM 612 C CA . GLN A 1 80 ? 14.246 12.105 -20.541 1.00 73.69 80 GLN A CA 1
ATOM 613 C C . GLN A 1 80 ? 13.836 12.282 -19.069 1.00 73.69 80 GLN A C 1
ATOM 615 O O . GLN A 1 8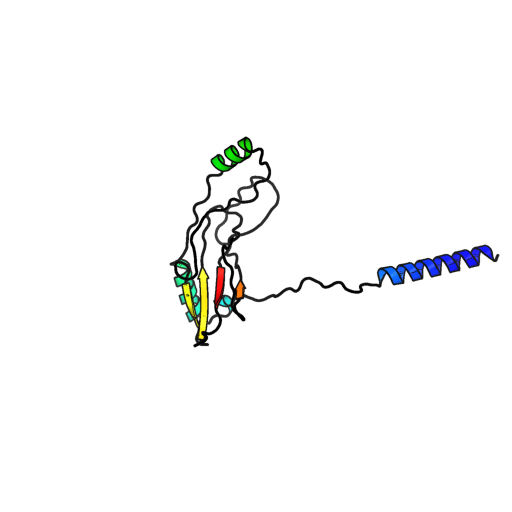0 ? 14.681 12.575 -18.229 1.00 73.69 80 GLN A O 1
ATOM 620 N N . ASN A 1 81 ? 12.553 12.084 -18.738 1.00 76.50 81 ASN A N 1
ATOM 621 C CA . ASN A 1 81 ? 11.973 12.481 -17.447 1.00 76.50 81 ASN A CA 1
ATOM 622 C C . ASN A 1 81 ? 11.247 11.329 -16.722 1.00 76.50 81 ASN A C 1
ATOM 624 O O . ASN A 1 81 ? 10.132 11.506 -16.224 1.00 76.50 81 ASN A O 1
ATOM 628 N N . ARG A 1 82 ? 11.830 10.1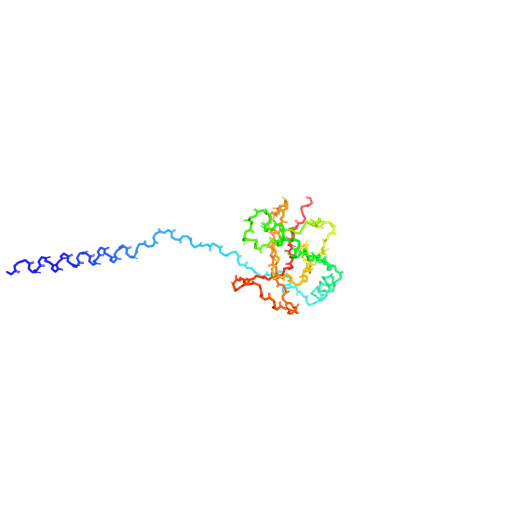22 -16.673 1.00 78.44 82 ARG A N 1
ATOM 629 C CA . ARG A 1 82 ? 11.251 9.013 -15.893 1.00 78.44 82 ARG A CA 1
ATOM 630 C C . ARG A 1 82 ? 11.408 9.291 -14.392 1.00 78.44 82 ARG A C 1
ATOM 632 O O . ARG A 1 82 ? 12.517 9.354 -13.876 1.00 78.44 82 ARG A O 1
ATOM 639 N N . PHE A 1 83 ? 10.282 9.475 -13.700 1.00 75.44 83 PHE A N 1
ATOM 640 C CA . PHE A 1 83 ? 10.239 9.745 -12.254 1.00 75.44 83 PHE A CA 1
ATOM 641 C C . PHE A 1 83 ? 10.113 8.469 -11.407 1.00 75.44 83 PHE A C 1
ATOM 643 O O . PHE A 1 83 ? 10.637 8.403 -10.300 1.00 75.44 83 PHE A O 1
ATOM 650 N N . ALA A 1 84 ? 9.408 7.458 -11.918 1.00 78.75 84 ALA A N 1
ATOM 651 C CA . ALA A 1 84 ? 9.181 6.183 -11.248 1.00 78.75 84 ALA A CA 1
ATOM 652 C C . ALA A 1 84 ? 8.975 5.070 -12.283 1.00 78.75 84 ALA A C 1
ATOM 654 O O . ALA A 1 84 ? 8.560 5.349 -13.410 1.00 78.75 84 ALA A O 1
ATOM 655 N N . GLU A 1 85 ? 9.230 3.829 -11.870 1.00 83.62 85 GLU A N 1
ATOM 656 C CA . GLU A 1 85 ? 8.903 2.622 -12.628 1.00 83.62 85 GLU A CA 1
ATOM 657 C C . GLU A 1 85 ? 7.758 1.878 -11.946 1.00 83.62 85 GLU A C 1
ATOM 659 O O . GLU A 1 85 ? 7.774 1.696 -10.726 1.00 83.62 85 GLU A O 1
ATOM 664 N N . ALA A 1 86 ? 6.770 1.448 -12.730 1.00 81.81 86 ALA A N 1
ATOM 665 C CA . ALA A 1 86 ? 5.708 0.588 -12.234 1.00 81.81 86 ALA A CA 1
ATOM 666 C C . ALA A 1 86 ? 6.212 -0.860 -12.181 1.00 81.81 86 ALA A C 1
ATOM 668 O O . ALA A 1 86 ? 6.596 -1.428 -13.199 1.00 81.81 86 ALA A O 1
ATOM 669 N N . ILE A 1 87 ? 6.193 -1.457 -10.991 1.00 81.12 87 ILE A N 1
ATOM 670 C CA . ILE A 1 87 ? 6.509 -2.874 -10.802 1.00 81.12 87 ILE A CA 1
ATOM 671 C C . ILE A 1 87 ? 5.174 -3.625 -10.760 1.00 81.12 87 ILE A C 1
ATOM 673 O O . ILE A 1 87 ? 4.392 -3.380 -9.837 1.00 81.12 87 ILE A O 1
ATOM 677 N N . PRO A 1 88 ? 4.878 -4.506 -11.732 1.00 80.50 88 PRO A N 1
ATOM 678 C CA . PRO A 1 88 ? 3.633 -5.259 -11.727 1.00 80.50 88 PRO A CA 1
ATOM 679 C C . PRO A 1 88 ? 3.633 -6.254 -10.564 1.00 80.50 88 PRO A C 1
ATOM 681 O O . PRO A 1 88 ? 4.548 -7.064 -10.420 1.00 80.50 88 PRO A O 1
ATOM 684 N N . ILE A 1 89 ? 2.593 -6.190 -9.737 1.00 82.00 89 ILE A N 1
ATOM 685 C CA . ILE A 1 89 ? 2.368 -7.095 -8.608 1.00 82.00 89 ILE A CA 1
ATOM 686 C C . ILE A 1 89 ? 0.890 -7.471 -8.551 1.00 82.00 89 ILE A C 1
ATOM 688 O O . ILE A 1 89 ? 0.033 -6.690 -8.947 1.00 82.00 89 ILE A O 1
ATOM 692 N N . GLN A 1 90 ? 0.589 -8.659 -8.034 1.00 88.06 90 GLN A N 1
ATOM 693 C CA . GLN A 1 90 ? -0.780 -9.163 -7.908 1.00 88.06 90 GLN A CA 1
ATOM 694 C C . GLN A 1 90 ? -1.109 -9.373 -6.431 1.00 88.06 90 GLN A C 1
ATOM 696 O O . GLN A 1 90 ? -1.134 -10.501 -5.944 1.00 88.06 90 GLN A O 1
ATOM 701 N N . LEU A 1 91 ? -1.307 -8.276 -5.696 1.00 85.94 91 LEU A N 1
ATOM 702 C CA . LEU A 1 91 ? -1.636 -8.303 -4.268 1.00 85.94 91 LEU A CA 1
ATOM 703 C C . LEU A 1 91 ? -3.065 -7.815 -4.040 1.00 85.94 91 LEU A C 1
ATOM 705 O O . LEU A 1 91 ? -3.491 -6.821 -4.621 1.00 85.94 91 LEU A O 1
ATOM 709 N N . ASN A 1 92 ? -3.791 -8.498 -3.164 1.00 87.25 92 ASN A N 1
ATOM 710 C CA . ASN A 1 92 ? -5.157 -8.178 -2.785 1.00 87.25 92 ASN A CA 1
ATOM 711 C C . ASN A 1 92 ? -5.423 -8.561 -1.317 1.00 87.25 92 ASN A C 1
ATOM 713 O O . ASN A 1 92 ? -4.566 -9.108 -0.623 1.00 87.25 92 ASN A O 1
ATOM 717 N N . LEU A 1 93 ? -6.638 -8.273 -0.851 1.00 86.94 93 LEU A N 1
ATOM 718 C CA . LEU A 1 93 ? -7.085 -8.514 0.525 1.00 86.94 93 LEU A CA 1
ATOM 719 C C . LEU A 1 93 ? -7.114 -9.996 0.944 1.00 86.94 93 LEU A C 1
ATOM 721 O O . LEU A 1 93 ? -7.210 -10.286 2.139 1.00 86.94 93 LEU A O 1
ATOM 725 N N . HIS A 1 94 ? -7.081 -10.918 -0.020 1.00 87.25 94 HIS A N 1
ATOM 726 C CA . HIS A 1 94 ? -7.198 -12.360 0.197 1.00 87.25 94 HIS A CA 1
ATOM 727 C C . HIS A 1 94 ? -5.854 -13.085 0.112 1.00 87.25 94 HIS A C 1
ATOM 729 O O . HIS A 1 94 ? -5.683 -14.110 0.765 1.00 87.25 94 HIS A O 1
ATOM 735 N N . ASN A 1 95 ? -4.913 -12.578 -0.687 1.00 87.06 95 ASN A N 1
ATOM 736 C CA . ASN A 1 95 ? -3.634 -13.243 -0.943 1.00 87.06 95 ASN A CA 1
ATOM 737 C C . ASN A 1 95 ? -2.437 -12.595 -0.233 1.00 87.06 95 ASN A C 1
ATOM 739 O O . ASN A 1 95 ? -1.346 -13.161 -0.248 1.00 87.06 95 ASN A O 1
ATOM 743 N N . ALA A 1 96 ? -2.620 -11.419 0.369 1.00 86.44 96 ALA A N 1
ATOM 744 C CA . ALA A 1 96 ? -1.549 -10.676 1.008 1.00 86.44 96 ALA A CA 1
ATOM 745 C C . ALA A 1 96 ? -2.037 -9.920 2.247 1.00 86.44 96 ALA A C 1
ATOM 747 O O . ALA A 1 96 ? -3.225 -9.650 2.427 1.00 86.44 96 ALA A O 1
ATOM 748 N N . GLY A 1 97 ? -1.073 -9.533 3.083 1.00 86.75 97 GLY A N 1
ATOM 749 C CA . GLY A 1 97 ? -1.318 -8.803 4.321 1.00 86.75 97 GLY A CA 1
ATOM 750 C C . GLY A 1 97 ? -1.901 -9.670 5.437 1.00 86.75 97 GLY A C 1
ATOM 751 O O . GLY A 1 97 ? -2.047 -10.881 5.302 1.00 86.75 97 GLY A O 1
ATOM 752 N N . ASN A 1 98 ? -2.217 -9.027 6.559 1.00 87.50 98 ASN A N 1
ATOM 753 C CA . ASN A 1 98 ? -2.807 -9.668 7.731 1.00 87.50 98 ASN A CA 1
ATOM 754 C C . ASN A 1 98 ? -4.102 -8.996 8.127 1.00 87.50 98 ASN A C 1
ATOM 756 O O . ASN A 1 98 ? -4.152 -7.772 8.224 1.00 87.50 98 ASN A O 1
ATOM 760 N N . TRP A 1 99 ? -5.088 -9.816 8.468 1.00 87.94 99 TRP A N 1
ATOM 761 C CA . TRP A 1 99 ? -6.310 -9.397 9.131 1.00 87.94 99 TRP A CA 1
ATOM 762 C C . TRP A 1 99 ? -6.156 -9.505 10.651 1.00 87.94 99 TRP A C 1
ATOM 764 O O . TRP A 1 99 ? -5.841 -10.570 11.174 1.00 87.94 99 TRP A O 1
ATOM 774 N N . LEU A 1 100 ? -6.418 -8.411 11.361 1.00 86.00 100 LEU A N 1
ATOM 775 C CA . LEU A 1 100 ? -6.530 -8.357 12.815 1.00 86.00 100 LEU A CA 1
ATOM 776 C C . LEU A 1 100 ? -7.980 -8.046 13.188 1.00 86.00 100 LEU A C 1
ATOM 778 O O . LEU A 1 100 ? -8.480 -6.971 12.861 1.00 86.00 100 LEU A O 1
ATOM 782 N N . SER A 1 101 ? -8.646 -8.963 13.884 1.00 88.38 101 SER A N 1
ATOM 783 C CA . SER A 1 101 ? -9.979 -8.718 14.443 1.00 88.38 101 SER A CA 1
ATOM 784 C C . SER A 1 101 ? -9.874 -7.949 15.755 1.00 88.38 101 SER A C 1
ATOM 786 O O . SER A 1 101 ? -9.044 -8.267 16.609 1.00 88.38 101 SER A O 1
ATOM 788 N N . LEU A 1 102 ? -10.713 -6.933 15.913 1.00 85.56 102 LEU A N 1
ATOM 789 C CA . LEU A 1 102 ? -10.728 -6.050 17.070 1.00 85.56 102 LEU A CA 1
ATOM 790 C C . LEU A 1 102 ? -11.863 -6.439 18.031 1.00 85.56 102 LEU A C 1
ATOM 792 O O . LEU A 1 102 ? -12.885 -6.966 17.586 1.00 85.56 102 LEU A O 1
ATOM 796 N N . PRO A 1 103 ? -11.741 -6.149 19.342 1.00 85.06 103 PRO A N 1
ATOM 797 C CA . PRO A 1 103 ? -12.771 -6.507 20.324 1.00 85.06 103 PRO A CA 1
ATOM 798 C C . PRO A 1 103 ? -14.152 -5.893 20.050 1.00 85.06 103 PRO A C 1
ATOM 800 O O . PRO A 1 103 ? -15.165 -6.429 20.482 1.00 85.06 103 PRO A O 1
ATOM 803 N N . ASN A 1 104 ? -14.204 -4.772 19.326 1.00 82.88 104 ASN A N 1
ATOM 804 C CA . ASN A 1 104 ? -15.441 -4.091 18.939 1.00 82.88 104 ASN A CA 1
ATOM 805 C C . ASN A 1 104 ? -16.119 -4.695 17.687 1.00 82.88 104 ASN A C 1
ATOM 807 O O . ASN A 1 104 ? -17.164 -4.195 17.270 1.00 82.88 104 ASN A O 1
ATOM 811 N N . GLY A 1 105 ? -15.546 -5.749 17.094 1.00 85.56 105 GLY A N 1
ATOM 812 C CA . GLY A 1 105 ? -16.050 -6.408 15.885 1.00 85.56 105 GLY A CA 1
ATOM 813 C C . GLY A 1 105 ? -15.542 -5.810 14.570 1.00 85.56 105 GLY A C 1
ATOM 814 O O . GLY A 1 105 ? -15.814 -6.369 13.506 1.00 85.56 105 GLY A O 1
ATOM 815 N N . ASP A 1 106 ? -14.781 -4.714 14.622 1.00 86.06 106 ASP A N 1
ATOM 816 C CA . ASP A 1 106 ? -14.082 -4.199 13.449 1.00 86.06 106 ASP A CA 1
ATOM 817 C C . ASP A 1 106 ? -12.905 -5.114 13.096 1.00 86.06 106 ASP A C 1
ATOM 819 O O . ASP A 1 106 ? -12.436 -5.926 13.902 1.00 86.06 106 ASP A O 1
ATOM 823 N N . ARG A 1 107 ? -12.384 -4.976 11.878 1.00 86.69 107 ARG A N 1
ATOM 824 C CA . ARG A 1 107 ? -11.123 -5.619 11.506 1.00 86.69 107 ARG A CA 1
ATOM 825 C C . ARG A 1 107 ? -10.146 -4.563 11.012 1.00 86.69 107 ARG A C 1
ATOM 827 O O . ARG A 1 107 ? -10.538 -3.469 10.623 1.00 86.69 107 ARG A O 1
ATOM 834 N N . LEU A 1 108 ? -8.866 -4.894 11.041 1.00 85.56 108 LEU A N 1
ATOM 835 C CA . LEU A 1 108 ? -7.773 -4.089 10.519 1.00 85.56 108 LEU A CA 1
ATOM 836 C C . LEU A 1 108 ? -6.947 -4.985 9.599 1.00 85.56 108 LEU A C 1
ATOM 838 O O . LEU A 1 108 ? -6.354 -5.956 10.057 1.00 85.56 108 LEU A O 1
ATOM 842 N N . TRP A 1 109 ? -6.908 -4.668 8.313 1.00 88.12 109 TRP A N 1
ATOM 843 C CA . TRP A 1 109 ? -5.984 -5.276 7.367 1.00 88.12 109 TRP A CA 1
ATOM 844 C C . TRP A 1 109 ? -4.716 -4.460 7.239 1.00 88.12 109 TRP A C 1
ATOM 846 O O . TRP A 1 109 ? -4.768 -3.230 7.201 1.00 88.12 109 TRP A O 1
ATOM 856 N N . GLN A 1 110 ? -3.570 -5.126 7.148 1.00 86.81 110 GLN A N 1
ATOM 857 C CA . GLN A 1 110 ? -2.289 -4.453 6.970 1.00 86.81 110 GLN A CA 1
ATOM 858 C C . GLN A 1 110 ? -1.378 -5.213 6.027 1.00 86.81 110 GLN A C 1
ATOM 860 O O . GLN A 1 110 ? -1.135 -6.404 6.213 1.00 86.81 110 GLN A O 1
ATOM 865 N N . LEU A 1 111 ? -0.789 -4.482 5.086 1.00 85.31 111 LEU A N 1
ATOM 866 C CA . LEU A 1 111 ? 0.229 -4.986 4.176 1.00 85.31 111 LEU A CA 1
ATOM 867 C C . LEU A 1 111 ? 1.556 -4.254 4.383 1.00 85.31 111 LEU A C 1
ATOM 869 O O . LEU A 1 111 ? 1.609 -3.020 4.386 1.00 85.31 111 LEU A O 1
ATOM 873 N N . HIS A 1 112 ? 2.634 -5.025 4.532 1.00 87.25 112 HIS A N 1
ATOM 874 C CA . HIS A 1 112 ? 3.994 -4.518 4.691 1.00 87.25 112 HIS A CA 1
ATOM 875 C C . HIS A 1 112 ? 4.796 -4.757 3.414 1.00 87.25 112 HIS A C 1
ATOM 877 O O . HIS A 1 112 ? 5.201 -5.885 3.134 1.00 87.25 112 HIS A O 1
ATOM 883 N N . LEU A 1 113 ? 5.025 -3.690 2.651 1.00 85.25 113 LEU A N 1
ATOM 884 C CA . LEU A 1 113 ? 5.840 -3.727 1.440 1.00 85.25 113 LEU A CA 1
ATOM 885 C C . LEU A 1 113 ? 7.265 -3.274 1.756 1.00 85.25 113 LEU A C 1
ATOM 887 O O . LEU A 1 113 ? 7.466 -2.220 2.360 1.00 85.25 113 LEU A O 1
ATOM 891 N N . ILE A 1 114 ? 8.251 -4.051 1.314 1.00 85.25 114 ILE A N 1
ATOM 892 C CA . ILE A 1 114 ? 9.672 -3.728 1.430 1.00 85.25 114 ILE A CA 1
ATOM 893 C C . ILE A 1 114 ? 10.252 -3.600 0.025 1.00 85.25 114 ILE A C 1
ATOM 895 O O . ILE A 1 114 ? 10.461 -4.600 -0.654 1.00 85.25 114 ILE A O 1
ATOM 899 N N . ALA A 1 115 ? 10.550 -2.377 -0.405 1.00 80.81 115 ALA A N 1
ATOM 900 C CA . ALA A 1 115 ? 11.308 -2.131 -1.628 1.00 80.81 115 ALA A CA 1
ATOM 901 C C . ALA A 1 115 ? 12.694 -1.613 -1.268 1.00 80.81 115 ALA A C 1
ATOM 903 O O . ALA A 1 115 ? 12.864 -0.466 -0.852 1.00 80.81 115 ALA A O 1
ATOM 904 N N . GLN A 1 116 ? 13.694 -2.476 -1.410 1.00 79.38 116 GLN A N 1
ATOM 905 C CA . GLN A 1 116 ? 15.071 -2.093 -1.131 1.00 79.38 116 GLN A CA 1
ATOM 906 C C . GLN A 1 116 ? 15.529 -1.033 -2.134 1.00 79.38 116 GLN A C 1
ATOM 908 O O . GLN A 1 116 ? 15.274 -1.154 -3.331 1.00 79.38 116 GLN A O 1
ATOM 913 N N . LYS A 1 117 ? 16.233 -0.004 -1.645 1.00 75.81 117 LYS A N 1
ATOM 914 C CA . LYS A 1 117 ? 16.794 1.101 -2.448 1.00 75.81 117 LYS A CA 1
ATOM 915 C C . LYS A 1 117 ? 15.758 1.990 -3.157 1.00 75.81 117 LYS A C 1
ATOM 917 O O . LYS A 1 117 ? 16.147 2.936 -3.839 1.00 75.81 117 LYS A O 1
ATOM 922 N N . ALA A 1 118 ? 14.459 1.732 -2.996 1.00 72.31 118 ALA A N 1
ATOM 923 C CA . ALA A 1 118 ? 13.425 2.627 -3.489 1.00 72.31 118 ALA A CA 1
ATOM 924 C C . ALA A 1 118 ? 13.367 3.873 -2.602 1.00 72.31 118 ALA A C 1
ATOM 926 O O . ALA A 1 118 ? 13.289 3.767 -1.380 1.00 72.31 118 ALA A O 1
ATOM 927 N N . GLN A 1 119 ?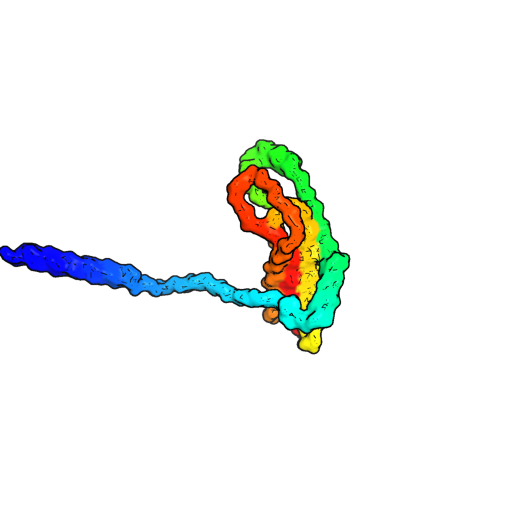 13.372 5.054 -3.223 1.00 74.25 119 GLN A N 1
ATOM 928 C CA . GLN A 1 119 ? 13.168 6.302 -2.488 1.00 74.25 119 GLN A CA 1
ATOM 929 C C . GLN A 1 119 ? 11.730 6.338 -1.970 1.00 74.25 119 GLN A C 1
ATOM 931 O O . GLN A 1 119 ? 11.503 6.403 -0.768 1.00 74.25 119 GLN A O 1
ATOM 936 N N . SER A 1 120 ? 10.762 6.165 -2.874 1.00 72.62 120 SER A N 1
ATOM 937 C CA . SER A 1 120 ? 9.336 6.169 -2.559 1.00 72.62 120 SER A CA 1
ATOM 938 C C . SER A 1 120 ? 8.625 4.955 -3.130 1.00 72.62 120 SER A C 1
ATOM 940 O O . SER A 1 120 ? 9.059 4.387 -4.132 1.00 72.62 120 SER A O 1
ATOM 942 N N . LEU A 1 121 ? 7.499 4.603 -2.515 1.00 74.62 121 LEU A N 1
ATOM 943 C CA . LEU A 1 121 ? 6.532 3.684 -3.094 1.00 74.62 121 LEU A CA 1
ATOM 944 C C . LEU A 1 121 ? 5.198 4.399 -3.240 1.00 74.62 121 LEU A C 1
ATOM 946 O O . LEU A 1 121 ? 4.713 5.030 -2.301 1.00 74.62 121 LEU A O 1
ATOM 950 N N . ARG A 1 122 ? 4.593 4.258 -4.414 1.00 79.38 122 ARG A N 1
ATOM 951 C CA . ARG A 1 122 ? 3.223 4.684 -4.669 1.00 79.38 122 ARG A CA 1
ATOM 952 C C . ARG A 1 122 ? 2.430 3.453 -5.095 1.00 79.38 122 ARG A C 1
ATOM 954 O O . ARG A 1 122 ? 2.725 2.923 -6.164 1.00 79.38 122 ARG A O 1
ATOM 961 N N . PRO A 1 123 ? 1.464 2.984 -4.292 1.00 79.38 123 PRO A N 1
ATOM 962 C CA . PRO A 1 123 ? 0.582 1.926 -4.745 1.00 79.38 123 PRO A CA 1
ATOM 963 C C . PRO A 1 123 ? -0.295 2.460 -5.877 1.00 79.38 123 PRO A C 1
ATOM 965 O O . PRO A 1 123 ? -0.816 3.576 -5.806 1.00 79.38 123 PRO A O 1
ATOM 968 N N . LEU A 1 124 ? -0.430 1.655 -6.919 1.00 80.38 124 LEU A N 1
ATOM 969 C CA . LEU A 1 124 ? -1.415 1.836 -7.971 1.00 80.38 124 LEU A CA 1
ATOM 970 C C . LEU A 1 124 ? -2.412 0.693 -7.817 1.00 80.38 124 LEU A C 1
ATOM 972 O O . LEU A 1 124 ? -2.003 -0.452 -7.632 1.00 80.38 124 LEU A O 1
ATOM 976 N N . PHE A 1 125 ? -3.697 1.027 -7.818 1.00 82.44 125 PHE A N 1
ATOM 977 C CA . PHE A 1 125 ? -4.774 0.064 -7.644 1.00 82.44 125 PHE A CA 1
ATOM 978 C C . PHE A 1 125 ? -5.527 -0.067 -8.957 1.00 82.44 125 PHE A C 1
ATOM 980 O O . PHE A 1 125 ? -5.929 0.947 -9.526 1.00 82.44 125 PHE A O 1
ATOM 987 N N . ASP A 1 126 ? -5.752 -1.302 -9.392 1.00 81.12 126 ASP A N 1
ATOM 988 C CA . ASP A 1 126 ? -6.633 -1.575 -10.529 1.00 81.12 126 ASP A CA 1
ATOM 989 C C . ASP A 1 126 ? -8.100 -1.308 -10.149 1.00 81.12 126 ASP A C 1
ATOM 991 O O . ASP A 1 126 ? -8.857 -0.723 -10.919 1.00 81.12 126 ASP A O 1
ATOM 995 N N . SER A 1 127 ? -8.482 -1.676 -8.921 1.00 81.25 127 SER A N 1
ATOM 996 C CA . SER A 1 127 ? -9.793 -1.419 -8.314 1.00 81.25 127 SER A CA 1
ATOM 997 C C . SER A 1 127 ? -9.616 -0.933 -6.874 1.00 81.25 127 SER A C 1
ATOM 999 O O . SER A 1 127 ? -8.896 -1.565 -6.095 1.00 81.25 127 SER A O 1
ATOM 1001 N N . PHE A 1 128 ? -10.273 0.169 -6.506 1.00 84.06 128 PHE A N 1
ATOM 1002 C CA . PHE A 1 128 ? -10.185 0.755 -5.166 1.00 84.06 128 PHE A CA 1
ATOM 1003 C C . PHE A 1 128 ? -11.573 1.084 -4.613 1.00 84.06 128 PHE A C 1
ATOM 1005 O O . PHE A 1 128 ? -12.032 2.224 -4.672 1.00 84.06 128 PHE A O 1
ATOM 1012 N N . ASP A 1 129 ? -12.217 0.063 -4.051 1.00 85.06 129 ASP A N 1
ATOM 1013 C CA . ASP A 1 129 ? -13.548 0.164 -3.460 1.00 85.06 129 ASP A CA 1
ATOM 1014 C C . ASP A 1 129 ? -13.452 0.165 -1.932 1.00 85.06 129 ASP A C 1
ATOM 1016 O O . ASP A 1 129 ? -13.101 -0.837 -1.302 1.00 85.06 129 ASP A O 1
ATOM 1020 N N . LEU A 1 130 ? -13.763 1.310 -1.321 1.00 83.94 130 LEU A N 1
ATOM 1021 C CA . LEU A 1 130 ? -13.861 1.448 0.130 1.00 83.94 130 LEU A CA 1
ATOM 1022 C C . LEU A 1 130 ? -15.336 1.497 0.546 1.00 83.94 130 LEU A C 1
ATOM 1024 O O . LEU A 1 130 ? -16.031 2.443 0.172 1.00 83.94 130 LEU A O 1
ATOM 1028 N N . PRO A 1 131 ? -15.830 0.526 1.337 1.00 84.19 131 PRO A N 1
ATOM 1029 C CA . PRO A 1 131 ? -17.197 0.577 1.839 1.00 84.19 131 PRO A CA 1
ATOM 1030 C C . PRO A 1 131 ? -17.381 1.744 2.817 1.00 84.19 131 PRO A C 1
ATOM 1032 O O . PRO A 1 131 ? -16.424 2.255 3.405 1.00 84.19 131 PRO A O 1
ATOM 1035 N N . THR A 1 132 ? -18.628 2.170 3.015 1.00 84.88 132 THR A N 1
ATOM 1036 C CA . THR A 1 132 ? -18.960 3.297 3.895 1.00 84.88 132 THR A CA 1
ATOM 1037 C C . THR A 1 132 ? -18.430 3.086 5.310 1.00 84.88 132 THR A C 1
ATOM 1039 O O . THR A 1 132 ? -18.874 2.184 6.009 1.00 84.88 132 THR A O 1
ATOM 1042 N N . GLY A 1 133 ? -17.525 3.972 5.738 1.00 83.25 133 GLY A N 1
ATOM 1043 C CA . GLY A 1 133 ? -16.869 3.942 7.049 1.00 83.25 133 GLY A CA 1
ATOM 1044 C C . GLY A 1 133 ? -15.452 3.356 7.028 1.00 83.25 133 GLY A C 1
ATOM 1045 O O . GLY A 1 133 ? -14.749 3.454 8.036 1.00 83.25 133 GLY A O 1
ATOM 1046 N N . ALA A 1 134 ? -15.017 2.771 5.906 1.00 84.44 134 ALA A N 1
ATOM 1047 C CA . ALA A 1 134 ? -13.691 2.192 5.788 1.00 84.44 134 ALA A CA 1
ATOM 1048 C C . ALA A 1 134 ? -12.674 3.302 5.571 1.00 84.44 134 ALA A C 1
ATOM 1050 O O . ALA A 1 134 ? -12.942 4.306 4.906 1.00 84.44 134 ALA A O 1
ATOM 1051 N N . LYS A 1 135 ? -11.485 3.118 6.141 1.00 84.50 135 LYS A N 1
ATOM 1052 C CA . LYS A 1 135 ? -10.396 4.088 6.019 1.00 84.50 135 LYS A CA 1
ATOM 1053 C C . LYS A 1 135 ? -9.151 3.407 5.485 1.00 84.50 135 LYS A C 1
ATOM 1055 O O . LYS A 1 135 ? -8.714 2.385 6.017 1.00 84.50 135 LYS A O 1
ATOM 1060 N N . PHE A 1 136 ? -8.577 4.018 4.456 1.00 83.50 136 PHE A N 1
ATOM 1061 C CA . PHE A 1 136 ? -7.266 3.689 3.918 1.00 83.50 136 PHE A CA 1
ATOM 1062 C C . PHE A 1 136 ? -6.269 4.757 4.346 1.00 83.50 136 PHE A C 1
ATOM 1064 O O . PHE A 1 136 ? -6.498 5.943 4.116 1.00 83.50 136 PHE A O 1
ATOM 1071 N N . LEU A 1 137 ? -5.171 4.347 4.978 1.00 79.94 137 LEU A N 1
ATOM 1072 C CA . LEU A 1 137 ? -4.176 5.283 5.504 1.00 79.94 137 LEU A CA 1
ATOM 1073 C C . LEU A 1 137 ? -2.765 4.822 5.137 1.00 79.94 137 LEU A C 1
ATOM 1075 O O . LEU A 1 137 ? -2.189 4.077 5.906 1.00 79.94 137 LEU A O 1
ATOM 1079 N N . PRO A 1 138 ? -2.140 5.239 4.029 1.00 75.00 138 PRO A N 1
ATOM 1080 C CA . PRO A 1 138 ? -0.761 4.841 3.744 1.00 75.00 138 PRO A CA 1
ATOM 1081 C C . PRO A 1 138 ? 0.201 5.393 4.816 1.00 75.00 138 PRO A C 1
ATOM 1083 O O . PRO A 1 138 ? 0.289 6.602 5.018 1.00 75.00 138 PRO A O 1
ATOM 1086 N N . ILE A 1 139 ? 0.938 4.516 5.503 1.00 73.56 139 ILE A N 1
ATOM 1087 C CA . ILE A 1 139 ? 1.894 4.881 6.560 1.00 73.56 139 ILE A CA 1
ATOM 1088 C C . ILE A 1 139 ? 3.312 4.603 6.080 1.00 73.56 139 ILE A C 1
ATOM 1090 O O . ILE A 1 139 ? 3.717 3.441 6.047 1.00 73.56 139 ILE A O 1
ATOM 1094 N N . PRO A 1 140 ? 4.128 5.619 5.779 1.00 67.25 140 PRO A N 1
ATOM 1095 C CA . PRO A 1 140 ? 5.539 5.383 5.555 1.00 67.25 140 PRO A CA 1
ATOM 1096 C C . PRO A 1 140 ? 6.227 4.905 6.834 1.00 67.25 140 PRO A C 1
ATOM 1098 O O . PRO A 1 140 ? 6.090 5.525 7.888 1.00 67.25 140 PRO A O 1
ATOM 1101 N N . ARG A 1 141 ? 6.980 3.803 6.753 1.00 63.50 141 ARG A N 1
ATOM 1102 C CA . ARG A 1 141 ? 7.840 3.351 7.854 1.00 63.50 141 ARG A CA 1
ATOM 1103 C C . ARG A 1 141 ? 9.287 3.449 7.403 1.00 63.50 141 ARG A C 1
ATOM 1105 O O . ARG A 1 141 ? 9.799 2.566 6.725 1.00 63.50 141 ARG A O 1
ATOM 1112 N N . ILE A 1 142 ? 9.940 4.535 7.798 1.00 48.75 142 ILE A N 1
ATOM 1113 C CA . ILE A 1 142 ? 11.375 4.706 7.593 1.00 48.75 142 ILE A CA 1
ATOM 1114 C C . ILE A 1 142 ? 12.075 3.903 8.678 1.00 48.75 142 ILE A C 1
ATOM 1116 O O . ILE A 1 142 ? 11.990 4.269 9.842 1.00 48.75 142 ILE A O 1
ATOM 1120 N N . ASN A 1 143 ? 12.746 2.818 8.312 1.00 37.53 143 ASN A N 1
ATOM 1121 C CA . ASN A 1 143 ? 13.860 2.305 9.097 1.00 37.53 143 ASN A CA 1
ATOM 1122 C C . ASN A 1 143 ? 14.908 1.714 8.145 1.00 37.53 143 ASN A C 1
ATOM 1124 O O . ASN A 1 143 ? 14.580 0.848 7.342 1.00 37.53 143 ASN A O 1
ATOM 1128 N N . GLN A 1 144 ? 16.152 2.184 8.324 1.00 36.06 144 GLN A N 1
ATOM 1129 C CA . GLN A 1 144 ? 17.426 1.753 7.718 1.00 36.06 144 GLN A CA 1
ATOM 1130 C C . GLN A 1 144 ? 17.757 2.347 6.327 1.00 36.06 144 GLN A C 1
ATOM 1132 O O . GLN A 1 144 ? 17.388 1.820 5.289 1.00 36.06 144 GLN A O 1
ATOM 1137 N N . TYR A 1 145 ? 18.465 3.484 6.379 1.00 30.86 145 TYR A N 1
ATOM 1138 C CA . TYR A 1 145 ? 19.073 4.328 5.334 1.00 30.86 145 TYR A CA 1
ATOM 1139 C C . TYR A 1 145 ? 19.439 3.695 3.978 1.00 30.86 145 TYR A C 1
ATOM 1141 O O . TYR A 1 145 ? 19.899 2.562 3.927 1.00 30.86 145 TYR A O 1
ATOM 1149 N N . ILE A 1 146 ? 19.381 4.522 2.919 1.00 28.61 146 ILE A N 1
ATOM 1150 C CA . ILE A 1 146 ? 20.484 4.849 1.985 1.00 28.61 146 ILE A CA 1
ATOM 1151 C C . ILE A 1 146 ? 20.057 6.089 1.162 1.00 28.61 146 ILE A C 1
ATOM 1153 O O . ILE A 1 146 ? 19.037 6.064 0.474 1.00 28.61 146 ILE A O 1
ATOM 1157 N N . GLU A 1 147 ? 20.844 7.168 1.211 1.00 32.31 147 GLU A N 1
ATOM 1158 C CA . GLU A 1 147 ? 20.875 8.174 0.142 1.00 32.31 147 GLU A CA 1
ATOM 1159 C C . GLU A 1 147 ? 21.770 7.643 -0.989 1.00 32.31 147 GLU A C 1
ATOM 1161 O O . GLU A 1 147 ? 22.935 7.329 -0.755 1.00 32.31 147 GLU A O 1
ATOM 1166 N N . VAL A 1 148 ? 21.261 7.583 -2.222 1.00 29.14 148 VAL A N 1
ATOM 1167 C CA . VAL A 1 148 ? 22.106 7.653 -3.427 1.00 29.14 148 VAL A CA 1
ATOM 1168 C C . VAL A 1 148 ? 21.474 8.675 -4.372 1.00 29.14 148 VAL A C 1
ATOM 1170 O O . VAL A 1 148 ? 20.398 8.416 -4.918 1.00 29.14 148 VAL A O 1
ATOM 1173 N N . PRO A 1 149 ? 22.087 9.853 -4.566 1.00 30.83 149 PRO A N 1
ATOM 1174 C CA . PRO A 1 149 ? 21.553 10.861 -5.466 1.00 30.83 149 PRO A CA 1
ATOM 1175 C C . PRO A 1 149 ? 21.879 10.513 -6.925 1.00 30.83 149 PRO A C 1
ATOM 1177 O O . PRO A 1 149 ? 23.043 10.333 -7.270 1.00 30.83 149 PRO A O 1
ATOM 1180 N N . LEU A 1 150 ? 20.871 10.518 -7.807 1.00 37.41 150 LEU A N 1
ATOM 1181 C CA . LEU A 1 150 ? 21.089 10.652 -9.260 1.00 3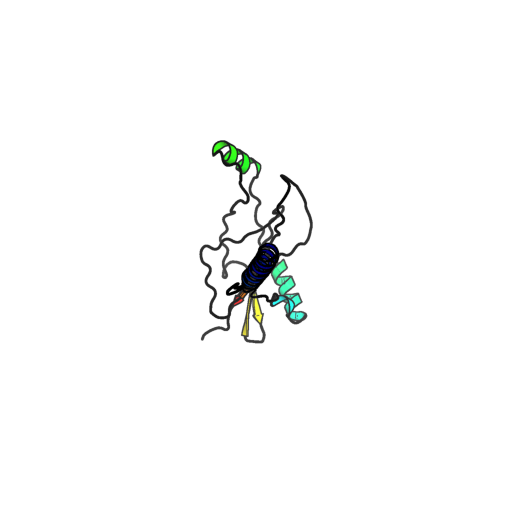7.41 150 LEU A CA 1
ATOM 1182 C C . LEU A 1 150 ? 20.610 11.983 -9.856 1.00 37.41 150 LEU A C 1
ATOM 1184 O O . LEU A 1 150 ? 20.912 12.254 -11.015 1.00 37.41 150 LEU A O 1
ATOM 1188 N N . ARG A 1 151 ? 19.952 12.858 -9.081 1.00 33.28 151 ARG A N 1
ATOM 1189 C CA . ARG A 1 151 ? 19.897 14.319 -9.297 1.00 33.28 151 ARG A CA 1
ATOM 1190 C C . ARG A 1 151 ? 19.075 14.993 -8.189 1.00 33.28 151 ARG A C 1
ATOM 1192 O O . ARG A 1 151 ? 18.151 14.400 -7.644 1.00 33.28 151 ARG A O 1
ATOM 1199 N N . LYS A 1 152 ? 19.458 16.224 -7.825 1.00 41.56 152 LYS A N 1
ATOM 1200 C CA . LYS A 1 152 ? 18.862 17.035 -6.746 1.00 41.56 152 LYS A CA 1
ATOM 1201 C C . LYS A 1 152 ? 17.345 17.208 -6.931 1.00 41.56 152 LYS A C 1
ATOM 1203 O O . LYS A 1 152 ? 16.904 17.554 -8.020 1.00 41.56 152 LYS A O 1
ATOM 1208 N N . LYS A 1 153 ? 16.625 17.106 -5.804 1.00 38.78 153 LYS A N 1
ATOM 1209 C CA . LYS A 1 153 ? 15.174 17.281 -5.583 1.00 38.78 153 LYS A CA 1
ATOM 1210 C C . LYS A 1 153 ? 14.294 16.130 -6.074 1.00 38.78 153 LYS A C 1
ATOM 1212 O O . LYS A 1 153 ? 13.861 16.118 -7.218 1.00 38.78 153 LYS A O 1
ATOM 1217 N N . THR A 1 154 ? 13.915 15.251 -5.145 1.00 32.94 154 THR A N 1
ATOM 1218 C CA . THR A 1 154 ? 12.525 15.082 -4.659 1.00 32.94 154 THR A CA 1
ATOM 1219 C C . THR A 1 154 ? 12.512 13.988 -3.583 1.00 32.94 154 THR A C 1
ATOM 1221 O O . THR A 1 154 ? 12.926 12.867 -3.841 1.00 32.94 154 THR A O 1
ATOM 1224 N N . ILE A 1 155 ? 12.062 14.324 -2.371 1.00 33.56 155 ILE A N 1
ATOM 1225 C CA . ILE A 1 155 ? 11.921 13.403 -1.231 1.00 33.56 155 ILE A CA 1
ATOM 1226 C C . ILE A 1 155 ? 10.524 12.785 -1.297 1.00 33.56 155 ILE A C 1
ATOM 1228 O O . ILE A 1 155 ? 9.560 13.529 -1.183 1.00 33.56 155 ILE A O 1
ATOM 1232 N N . PHE A 1 156 ? 10.408 11.462 -1.410 1.00 39.12 156 PHE A N 1
ATOM 1233 C CA . PHE A 1 156 ? 9.226 10.691 -0.987 1.00 39.12 156 PHE A CA 1
ATOM 1234 C C . PHE A 1 156 ? 9.691 9.302 -0.532 1.00 39.12 156 PHE A C 1
ATOM 1236 O O . PHE A 1 156 ? 10.793 8.923 -0.896 1.00 39.12 156 PHE A O 1
ATOM 1243 N N . THR A 1 157 ? 8.887 8.589 0.265 1.00 29.31 157 THR A N 1
ATOM 1244 C CA . THR A 1 157 ? 9.308 7.597 1.288 1.00 29.31 157 THR A CA 1
ATOM 1245 C C . THR A 1 157 ? 8.524 6.261 1.163 1.00 29.31 157 THR A C 1
ATOM 1247 O O . THR A 1 157 ? 7.394 6.311 0.675 1.00 29.31 157 THR A O 1
ATOM 1250 N N . PRO A 1 158 ? 9.034 5.070 1.570 1.00 34.09 158 PRO A N 1
ATOM 1251 C CA . PRO A 1 158 ? 8.329 3.780 1.394 1.00 34.09 158 PRO A CA 1
ATOM 1252 C C . PRO A 1 158 ? 7.237 3.490 2.450 1.00 34.09 158 PRO A C 1
ATOM 1254 O O . PRO A 1 158 ? 7.398 3.844 3.618 1.00 34.09 158 PRO A O 1
ATOM 1257 N N . GLY A 1 159 ? 6.137 2.837 2.030 1.00 36.50 159 GLY A N 1
ATOM 1258 C CA . GLY A 1 159 ? 4.841 2.731 2.732 1.00 36.50 159 GLY A CA 1
ATOM 1259 C C . GLY A 1 159 ? 4.396 1.337 3.215 1.00 36.50 159 GLY A C 1
ATOM 1260 O O . GLY A 1 159 ? 4.606 0.329 2.553 1.00 36.50 159 GLY A O 1
ATOM 1261 N N . VAL A 1 160 ? 3.702 1.315 4.354 1.00 40.38 160 VAL A N 1
ATOM 1262 C CA . VAL A 1 160 ? 2.844 0.250 4.902 1.00 40.38 160 VAL A CA 1
ATOM 1263 C C . VAL A 1 160 ? 1.394 0.656 4.640 1.00 40.38 160 VAL A C 1
ATOM 1265 O O . VAL A 1 160 ? 1.041 1.815 4.847 1.00 40.38 160 VAL A O 1
ATOM 1268 N N . LEU A 1 161 ? 0.541 -0.271 4.207 1.00 43.97 161 LEU A N 1
ATOM 1269 C CA . LEU A 1 161 ? -0.851 0.022 3.852 1.00 43.97 161 LEU A CA 1
ATOM 1270 C C . LEU A 1 161 ? -1.825 -0.608 4.862 1.00 43.97 161 LEU A C 1
ATOM 1272 O O . LEU A 1 161 ? -2.124 -1.795 4.751 1.00 43.97 161 LEU A O 1
ATOM 1276 N N . PRO A 1 162 ? -2.305 0.138 5.869 1.00 36.22 162 PRO A N 1
ATOM 1277 C CA . PRO A 1 162 ? -3.459 -0.240 6.671 1.00 36.22 162 PRO A CA 1
ATOM 1278 C C . PRO A 1 162 ? -4.784 0.098 5.967 1.00 36.22 162 PRO A C 1
ATOM 1280 O O . PRO A 1 162 ? -5.007 1.219 5.498 1.00 36.22 162 PRO A O 1
ATOM 1283 N N . LEU A 1 163 ? -5.687 -0.876 5.968 1.00 36.62 163 LEU A N 1
ATOM 1284 C CA . LEU A 1 163 ? -7.104 -0.728 5.659 1.00 36.62 163 LEU A CA 1
ATOM 1285 C C . LEU A 1 163 ? -7.906 -1.131 6.895 1.00 36.62 163 LEU A C 1
ATOM 1287 O O . LEU A 1 163 ? -7.703 -2.211 7.438 1.00 36.62 163 LEU A O 1
ATOM 1291 N N . ILE A 1 164 ? -8.834 -0.293 7.342 1.00 37.00 164 ILE A N 1
ATOM 1292 C CA . ILE A 1 164 ? -9.834 -0.679 8.348 1.00 37.00 164 ILE A CA 1
ATOM 1293 C C . ILE A 1 164 ? -11.111 -1.040 7.584 1.00 37.00 164 ILE A C 1
ATOM 1295 O O . ILE A 1 164 ? -11.723 -0.128 7.026 1.00 37.00 164 ILE A O 1
ATOM 1299 N N . PRO A 1 165 ? -11.538 -2.308 7.482 1.00 37.12 165 PRO A N 1
ATOM 1300 C CA . PRO A 1 165 ? -12.885 -2.632 7.040 1.00 37.12 165 PRO A CA 1
ATOM 1301 C C . PRO A 1 165 ? -13.926 -2.239 8.079 1.00 37.12 165 PRO A C 1
ATOM 1303 O O . PRO A 1 165 ? -13.721 -2.326 9.290 1.00 37.12 165 PRO A O 1
ATOM 1306 N N . CYS A 1 166 ? -15.096 -1.911 7.555 1.00 39.62 166 CYS A N 1
ATOM 1307 C CA . CYS A 1 166 ? -16.306 -1.763 8.333 1.00 39.62 166 CYS A CA 1
ATOM 1308 C C . CYS A 1 166 ? -16.835 -3.109 8.802 1.00 39.62 166 CYS A C 1
ATOM 1310 O O . CYS A 1 166 ? -16.765 -4.114 8.087 1.00 39.62 166 CYS A O 1
ATOM 1312 N N . ARG A 1 167 ? -17.398 -3.061 10.010 1.00 35.97 167 ARG A N 1
ATOM 1313 C CA . ARG A 1 167 ? -18.340 -4.003 10.608 1.00 35.97 167 ARG A CA 1
ATOM 1314 C C . ARG A 1 167 ? -19.145 -4.765 9.551 1.00 35.97 167 ARG A C 1
ATOM 1316 O O . ARG A 1 167 ? -19.807 -4.156 8.714 1.00 35.97 167 ARG A O 1
ATOM 1323 N N . GLY A 1 168 ? -19.063 -6.094 9.608 1.00 34.38 168 GLY A N 1
ATOM 1324 C CA . GLY A 1 168 ? -19.789 -6.986 8.711 1.00 34.38 168 GLY A CA 1
ATOM 1325 C C . GLY A 1 168 ? -21.281 -6.668 8.710 1.00 34.38 168 GLY A C 1
ATOM 1326 O O . GLY A 1 168 ? -21.908 -6.616 9.768 1.00 34.38 168 GLY A O 1
ATOM 1327 N N . MET A 1 169 ? -21.832 -6.440 7.521 1.00 31.89 169 MET A N 1
ATOM 1328 C CA . MET A 1 169 ? -23.253 -6.658 7.297 1.00 31.89 169 MET A CA 1
ATOM 1329 C C . MET A 1 169 ? -23.438 -8.176 7.271 1.00 31.89 169 MET A C 1
ATOM 1331 O O . MET A 1 169 ? -22.859 -8.850 6.418 1.00 31.89 169 MET A O 1
ATOM 1335 N N . ASN A 1 170 ? -24.151 -8.690 8.275 1.00 36.66 170 ASN A N 1
ATOM 1336 C CA . ASN A 1 170 ? -24.893 -9.939 8.125 1.00 36.66 170 ASN A CA 1
ATOM 1337 C C . ASN A 1 170 ? -25.930 -9.779 7.011 1.00 36.66 170 ASN A C 1
ATOM 1339 O O . ASN A 1 170 ? -26.448 -8.645 6.870 1.00 36.66 170 ASN A O 1
#

Foldseek 3Di:
DVVVVVVVVVVVVVVVVVVVVVPPPPDPPDDDDPDDDPPLVVDDPVLNVVLVVQQVVFEDEDDDDDVVVVVVVCVVVVNDDDPDDDDDDDDDPPPGFDWDQDPVQKIKTKHHYHYPPDQEDDDDDPDDDAPPPKDKDWDFDDDDDDDDDPDDDDGHGYTMIMIIHDHDDD